Protein AF-A0A924KYT2-F1 (afdb_monomer_lite)

pLDDT: mean 77.29, std 8.59, range [48.72, 90.25]

Foldseek 3Di:
DDDPLDDLLVVLVVVVVVQVVVVVVDPPPDDDDDPDDCNVVVVVQVVVLVVVLVVVLVVLLVVLCVPPVDVVLSVVLNVVLVVLLVVLVVVCVVVSNDPGPVSSVVSVVVNVVSSVVSVVVVVVVVVVVVVVVVVVVVVD

Structure (mmCIF, N/CA/C/O backbone):
data_AF-A0A924KYT2-F1
#
_entry.id   AF-A0A924KYT2-F1
#
loop_
_atom_site.group_PDB
_atom_site.id
_atom_site.type_symbol
_atom_site.label_atom_id
_atom_site.label_alt_id
_atom_site.label_comp_id
_atom_site.label_asym_id
_atom_site.label_entity_id
_atom_site.label_seq_id
_atom_site.pdbx_PDB_ins_code
_atom_site.Cartn_x
_atom_site.Cartn_y
_atom_site.Cartn_z
_atom_site.occupancy
_atom_site.B_iso_or_equiv
_atom_site.auth_seq_id
_atom_site.auth_comp_id
_atom_site.auth_asym_id
_atom_site.auth_atom_id
_atom_site.pdbx_PDB_model_num
ATOM 1 N N . VAL A 1 1 ? -19.408 -9.614 23.541 1.00 53.53 1 VAL A N 1
ATOM 2 C CA . VAL A 1 1 ? -18.338 -10.466 22.969 1.00 53.53 1 VAL A CA 1
ATOM 3 C C . VAL A 1 1 ? -18.422 -10.328 21.464 1.00 53.53 1 VAL A C 1
ATOM 5 O O . VAL A 1 1 ? -19.519 -10.435 20.937 1.00 53.53 1 VAL A O 1
ATOM 8 N N . MET A 1 2 ? -17.316 -9.983 20.812 1.00 62.50 2 MET A N 1
ATOM 9 C CA . MET A 1 2 ? -17.259 -9.796 19.362 1.00 62.50 2 MET A CA 1
ATOM 10 C C . MET A 1 2 ? -17.188 -11.154 18.658 1.00 62.50 2 MET A C 1
ATOM 12 O O . MET A 1 2 ? -16.482 -12.044 19.137 1.00 62.50 2 MET A O 1
ATOM 16 N N . ARG A 1 3 ? -17.913 -11.320 17.550 1.00 73.25 3 ARG A N 1
ATOM 17 C CA . ARG A 1 3 ? -17.919 -12.567 16.781 1.00 73.25 3 ARG A CA 1
ATOM 18 C C . ARG A 1 3 ? -16.745 -12.582 15.794 1.00 73.25 3 ARG A C 1
ATOM 20 O O . ARG A 1 3 ? -16.342 -11.536 15.287 1.00 73.25 3 ARG A O 1
ATOM 27 N N . TYR A 1 4 ? -16.173 -13.762 15.541 1.00 56.94 4 TYR A N 1
ATOM 28 C CA . TYR A 1 4 ? -15.110 -13.911 14.541 1.00 56.94 4 TYR A CA 1
ATOM 29 C C . TYR A 1 4 ? -15.598 -13.384 13.181 1.00 56.94 4 TYR A C 1
ATOM 31 O O . TYR A 1 4 ? -16.723 -13.683 12.781 1.00 56.94 4 TYR A O 1
ATOM 39 N N . ASN A 1 5 ? -14.739 -12.625 12.491 1.00 62.59 5 ASN A N 1
ATOM 40 C CA . ASN A 1 5 ? -14.982 -11.993 11.185 1.00 62.59 5 ASN A CA 1
ATOM 41 C C . ASN A 1 5 ? -15.858 -10.720 11.161 1.00 62.59 5 ASN A C 1
ATOM 43 O O . ASN A 1 5 ? -16.190 -10.234 10.083 1.00 62.59 5 ASN A O 1
ATOM 47 N N . GLU A 1 6 ? -16.224 -10.145 12.312 1.00 67.94 6 GLU A N 1
ATOM 48 C CA . GLU A 1 6 ? -16.858 -8.816 12.351 1.00 67.94 6 GLU A CA 1
ATOM 49 C C . GLU A 1 6 ? -15.825 -7.675 12.364 1.00 67.94 6 GLU A C 1
ATOM 51 O O . GLU A 1 6 ? -14.664 -7.858 12.724 1.00 67.94 6 GLU A O 1
ATOM 56 N N . ASN A 1 7 ? -16.245 -6.462 11.991 1.00 68.44 7 ASN A N 1
ATOM 57 C CA . ASN A 1 7 ? -15.398 -5.272 12.081 1.00 68.44 7 ASN A CA 1
ATOM 58 C C . ASN A 1 7 ? -15.373 -4.754 13.531 1.00 68.44 7 ASN A C 1
ATOM 60 O O . ASN A 1 7 ? -16.399 -4.328 14.067 1.00 68.44 7 ASN A O 1
ATOM 64 N N . ALA A 1 8 ? -14.192 -4.783 14.153 1.00 69.81 8 ALA A N 1
ATOM 65 C CA . ALA A 1 8 ? -14.012 -4.452 15.568 1.00 69.81 8 ALA A CA 1
ATOM 66 C C . ALA A 1 8 ? -14.423 -3.020 15.896 1.00 69.81 8 ALA A C 1
ATOM 68 O O . ALA A 1 8 ? -15.051 -2.791 16.926 1.00 69.81 8 ALA A O 1
ATOM 69 N N . ASP A 1 9 ? -14.130 -2.081 15.002 1.00 70.25 9 ASP A N 1
ATOM 70 C CA . ASP A 1 9 ? -14.429 -0.670 15.202 1.00 70.25 9 ASP A CA 1
ATOM 71 C C . ASP A 1 9 ? -15.945 -0.418 15.208 1.00 70.25 9 ASP A C 1
ATOM 73 O O . ASP A 1 9 ? -16.486 0.183 16.139 1.00 70.25 9 ASP A O 1
ATOM 77 N N . LYS A 1 10 ? -16.673 -1.016 14.252 1.00 75.12 10 LYS A N 1
ATOM 78 C CA . LYS A 1 10 ? -18.146 -0.955 14.218 1.00 75.12 10 LYS A CA 1
ATOM 79 C C . LYS A 1 10 ? -18.791 -1.564 15.463 1.00 75.12 10 LYS A C 1
ATOM 81 O O . LYS A 1 10 ? -19.742 -0.993 15.998 1.00 75.12 10 LYS A O 1
ATOM 86 N N . VAL A 1 11 ? -18.295 -2.713 15.925 1.00 77.69 11 VAL A N 1
ATOM 87 C CA . VAL A 1 11 ? -18.840 -3.384 17.115 1.00 77.69 11 VAL A CA 1
ATOM 88 C C . VAL A 1 11 ? -18.578 -2.552 18.372 1.00 77.69 11 VAL A C 1
ATOM 90 O O . VAL A 1 11 ? -19.486 -2.377 19.184 1.00 77.69 11 VAL A O 1
ATOM 93 N N . ILE A 1 12 ? -17.376 -1.987 18.528 1.00 76.06 12 ILE A N 1
ATOM 94 C CA . ILE A 1 12 ? -17.034 -1.134 19.677 1.00 76.06 12 ILE A CA 1
ATOM 95 C C . ILE A 1 12 ? -17.870 0.152 19.673 1.00 76.06 12 ILE A C 1
ATOM 97 O O . ILE A 1 12 ? -18.379 0.543 20.727 1.00 76.06 12 ILE A O 1
ATOM 101 N N . ALA A 1 13 ? -18.078 0.773 18.508 1.00 79.25 13 ALA A N 1
ATOM 102 C CA . ALA A 1 13 ? -18.946 1.941 18.372 1.00 79.25 13 ALA A CA 1
ATOM 103 C C . ALA A 1 13 ? -20.389 1.627 18.803 1.00 79.25 13 ALA A C 1
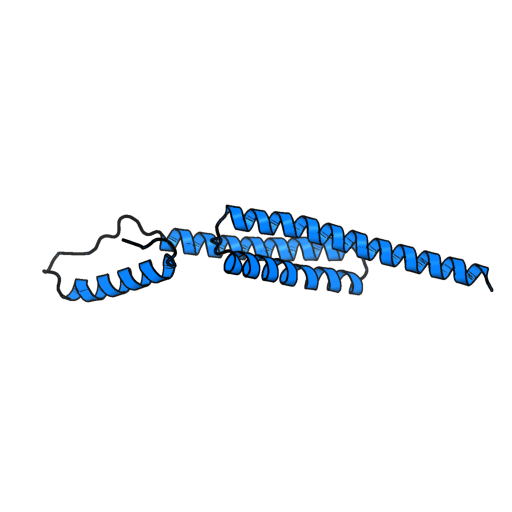ATOM 105 O O . ALA A 1 13 ? -20.952 2.337 19.637 1.00 79.25 13 ALA A O 1
ATOM 106 N N . ALA A 1 14 ? -20.957 0.517 18.320 1.00 80.62 14 ALA A N 1
ATOM 107 C CA . ALA A 1 14 ? -22.305 0.085 18.689 1.00 80.62 14 ALA A CA 1
ATOM 108 C C . ALA A 1 14 ? -22.437 -0.220 20.194 1.00 80.62 14 ALA A C 1
ATOM 110 O O . ALA A 1 14 ? -23.437 0.144 20.820 1.00 80.62 14 ALA A O 1
ATOM 111 N N . VAL A 1 15 ? -21.417 -0.845 20.793 1.00 81.38 15 VAL A N 1
ATOM 112 C CA . VAL A 1 15 ? -21.373 -1.111 22.239 1.00 81.38 15 VAL A CA 1
ATOM 113 C C . VAL A 1 15 ? -21.307 0.194 23.031 1.00 81.38 15 VAL A C 1
ATOM 115 O O . VAL A 1 15 ? -22.080 0.346 23.974 1.00 81.38 15 VAL A O 1
ATOM 118 N N . LYS A 1 16 ? -20.467 1.162 22.635 1.00 80.12 16 LYS A N 1
ATOM 119 C CA . LYS A 1 16 ? -20.407 2.485 23.283 1.00 80.12 16 LYS A CA 1
ATOM 120 C C . LYS A 1 16 ? -21.758 3.196 23.240 1.00 80.12 16 LYS A C 1
ATOM 122 O O . LYS A 1 16 ? -22.218 3.654 24.282 1.00 80.12 16 LYS A O 1
ATOM 127 N N . THR A 1 17 ? -22.428 3.220 22.086 1.00 82.62 17 THR A N 1
ATOM 128 C CA . THR A 1 17 ? -23.765 3.823 21.952 1.00 82.62 17 THR A CA 1
ATOM 129 C C . THR A 1 17 ? -24.784 3.153 22.875 1.00 82.62 17 THR A C 1
ATOM 131 O O . THR A 1 17 ? -25.525 3.839 23.581 1.00 82.62 17 THR A O 1
ATOM 134 N N . LYS A 1 18 ? -24.791 1.814 22.941 1.00 81.19 18 LYS A N 1
ATOM 135 C CA . LYS A 1 18 ? -25.679 1.088 23.859 1.00 81.19 18 LYS A CA 1
ATOM 136 C C . LYS A 1 18 ? -25.334 1.295 25.327 1.00 81.19 18 LYS A C 1
ATOM 138 O O . LYS A 1 18 ? -26.250 1.382 26.139 1.00 81.19 18 LYS A O 1
ATOM 143 N N . MET A 1 19 ? -24.060 1.439 25.678 1.00 78.69 19 MET A N 1
ATOM 144 C CA . MET A 1 19 ? -23.664 1.786 27.043 1.00 78.69 19 MET A CA 1
ATOM 145 C C . MET A 1 19 ? -24.228 3.149 27.452 1.00 78.69 19 MET A C 1
ATOM 147 O O . MET A 1 19 ? -24.749 3.261 28.556 1.00 78.69 19 MET A O 1
ATOM 151 N N . THR A 1 20 ? -24.216 4.150 26.566 1.00 79.94 20 THR A N 1
ATOM 152 C CA . THR A 1 20 ? -24.793 5.477 26.851 1.00 79.94 20 THR A CA 1
ATOM 153 C C . THR A 1 20 ? -26.314 5.432 27.023 1.00 79.94 20 THR A C 1
ATOM 155 O O . THR A 1 20 ? -26.862 6.133 27.871 1.00 79.94 20 THR A O 1
ATOM 158 N N . GLU A 1 21 ? -27.015 4.600 26.246 1.00 80.44 21 GLU A N 1
ATOM 159 C CA . GLU A 1 21 ? -28.460 4.393 26.415 1.00 80.44 21 GLU A CA 1
ATOM 160 C C . GLU A 1 21 ? -28.791 3.701 27.742 1.00 80.44 21 GLU A C 1
ATOM 162 O O . GLU A 1 21 ? -29.671 4.160 28.469 1.00 80.44 21 GLU A O 1
ATOM 167 N N . VAL A 1 22 ? -28.065 2.634 28.084 1.00 79.12 22 VAL A N 1
ATOM 168 C CA . VAL A 1 22 ? -28.279 1.865 29.322 1.00 79.12 22 VAL A CA 1
ATOM 169 C C . VAL A 1 22 ? -27.882 2.671 30.559 1.00 79.12 22 VAL A C 1
ATOM 171 O O . VAL A 1 22 ? -28.495 2.521 31.613 1.00 79.12 22 VAL A O 1
ATOM 174 N N . GLN A 1 23 ? -26.919 3.586 30.431 1.00 75.44 23 GLN A N 1
ATOM 175 C CA . GLN A 1 23 ? -26.484 4.454 31.524 1.00 75.44 23 GLN A CA 1
ATOM 176 C C . GLN A 1 23 ? -27.603 5.361 32.057 1.00 75.44 23 GLN A C 1
ATOM 178 O O . GLN A 1 23 ? -27.573 5.730 33.225 1.00 75.44 23 GLN A O 1
ATOM 183 N N . LYS A 1 24 ? -28.628 5.660 31.247 1.00 77.62 24 LYS A N 1
ATOM 184 C CA . LYS A 1 24 ? -29.814 6.423 31.678 1.00 77.62 24 LYS A CA 1
ATOM 185 C C . LYS A 1 24 ? -30.732 5.644 32.624 1.00 77.62 24 LYS A C 1
ATOM 187 O O . LYS A 1 24 ? -31.529 6.258 33.322 1.00 77.62 24 LYS A O 1
ATOM 192 N N . GLY A 1 25 ? -30.650 4.314 32.618 1.00 77.44 25 GLY A N 1
ATOM 193 C CA . GLY A 1 25 ? -31.422 3.434 33.499 1.00 77.44 25 GLY A CA 1
ATOM 194 C C . GLY A 1 25 ? -30.652 2.978 34.739 1.00 77.44 25 GLY A C 1
ATOM 195 O O . GLY A 1 25 ? -31.164 2.153 35.492 1.00 77.44 25 GLY A O 1
ATOM 196 N N . LEU A 1 26 ? -29.418 3.455 34.933 1.00 76.38 26 LEU A N 1
ATOM 197 C CA . LEU A 1 26 ? -28.594 3.059 36.070 1.00 76.38 26 LEU A CA 1
ATOM 198 C C . LEU A 1 26 ? -28.953 3.859 37.336 1.00 76.38 26 LEU A C 1
ATOM 200 O O . LEU A 1 26 ? -29.261 5.047 37.235 1.00 76.38 26 LEU A O 1
ATOM 204 N N . PRO A 1 27 ? -28.884 3.232 38.528 1.00 76.94 27 PRO A N 1
ATOM 205 C CA . PRO A 1 27 ? -29.066 3.921 39.803 1.00 76.94 27 PRO A CA 1
ATOM 206 C C . PRO A 1 27 ? -28.048 5.051 39.990 1.00 76.94 27 PRO A C 1
ATOM 208 O O . PRO A 1 27 ? -26.912 4.958 39.510 1.00 76.94 27 PRO A O 1
ATOM 211 N N . GLU A 1 28 ? -28.429 6.093 40.733 1.00 69.81 28 GLU A N 1
ATOM 212 C CA . GLU A 1 28 ? -27.531 7.204 41.055 1.00 69.81 28 GLU A CA 1
ATOM 213 C C . GLU A 1 28 ? -26.220 6.694 41.681 1.00 69.81 28 GLU A C 1
ATOM 215 O O . GLU A 1 28 ? -26.219 5.899 42.620 1.00 69.81 28 GLU A O 1
ATOM 220 N N . GLY A 1 29 ? -25.087 7.132 41.123 1.00 72.94 29 GLY A N 1
ATOM 221 C CA . GLY A 1 29 ? -23.744 6.743 41.566 1.00 72.94 29 GLY A CA 1
ATOM 222 C C . GLY A 1 29 ? -23.089 5.601 40.778 1.00 72.94 29 GLY A C 1
ATOM 223 O O . GLY A 1 29 ? -21.884 5.390 40.927 1.00 72.94 29 GLY A O 1
ATOM 224 N N . VAL A 1 30 ? -23.812 4.901 39.895 1.00 71.31 30 VAL A N 1
ATOM 225 C CA . VAL A 1 30 ? -23.227 3.840 39.055 1.00 71.31 30 VAL A CA 1
ATOM 226 C C . VAL A 1 30 ? -22.786 4.405 37.705 1.00 71.31 30 VAL A C 1
ATOM 228 O O . VAL A 1 30 ? -23.582 4.938 36.936 1.00 71.31 30 VAL A O 1
ATOM 231 N N . THR A 1 31 ? -21.497 4.266 37.387 1.00 71.94 31 THR A N 1
ATOM 232 C CA . THR A 1 31 ? -20.916 4.720 36.116 1.00 71.94 31 THR A CA 1
ATOM 233 C C . THR A 1 31 ? -20.161 3.593 35.425 1.00 71.94 31 THR A C 1
ATOM 235 O O . THR A 1 31 ? -19.550 2.738 36.066 1.00 71.94 31 THR A O 1
ATOM 238 N N . PHE A 1 32 ? -20.197 3.586 34.093 1.00 66.62 32 PHE A N 1
ATOM 239 C CA . PHE A 1 32 ? -19.380 2.672 33.309 1.00 66.62 32 PHE A CA 1
ATOM 240 C C . PHE A 1 32 ? -17.935 3.171 33.270 1.00 66.62 32 PHE A C 1
ATOM 242 O O . PHE A 1 32 ? -17.665 4.268 32.784 1.00 66.62 32 PHE A O 1
ATOM 249 N N . LYS A 1 33 ? -17.000 2.345 33.746 1.00 69.44 33 LYS A N 1
ATOM 250 C CA . LYS A 1 33 ? -15.561 2.598 33.644 1.00 69.44 33 LYS A CA 1
ATOM 251 C C . LYS A 1 33 ? -14.955 1.592 32.667 1.00 69.44 33 LYS A C 1
ATOM 253 O O . LYS A 1 33 ? -14.848 0.408 32.973 1.00 69.44 33 LYS A O 1
ATOM 258 N N . THR A 1 34 ? -14.607 2.043 31.468 1.00 68.19 34 THR A N 1
ATOM 259 C CA . THR A 1 34 ? -14.021 1.195 30.422 1.00 68.19 34 THR A CA 1
ATOM 260 C C . THR A 1 34 ? -12.558 0.902 30.759 1.00 68.19 34 THR A C 1
ATOM 262 O O . THR A 1 34 ? -11.727 1.803 30.727 1.00 68.19 34 THR A O 1
ATOM 265 N N . SER A 1 35 ? -12.230 -0.347 31.107 1.00 68.50 35 SER A N 1
ATOM 266 C CA . SER A 1 35 ? -10.852 -0.741 31.458 1.00 68.50 35 SER A CA 1
ATOM 267 C C . SER A 1 35 ? -9.973 -1.081 30.252 1.00 68.50 35 SER A C 1
ATOM 269 O O . SER A 1 35 ? -8.756 -0.986 30.348 1.00 68.50 35 SER A O 1
ATOM 271 N N . TYR A 1 36 ? -10.567 -1.498 29.130 1.00 56.50 36 TYR A N 1
ATOM 272 C CA . TYR A 1 36 ? -9.833 -1.886 27.926 1.00 56.50 36 TYR A CA 1
ATOM 273 C C . TYR A 1 36 ? -10.640 -1.522 26.682 1.00 56.50 36 TYR A C 1
ATOM 275 O O . TYR A 1 36 ? -11.700 -2.096 26.430 1.00 56.50 36 TYR A O 1
ATOM 283 N N . ASP A 1 37 ? -10.138 -0.555 25.920 1.00 68.25 37 ASP A N 1
ATOM 284 C CA . ASP A 1 37 ? -10.730 -0.100 24.669 1.00 68.25 37 ASP A CA 1
ATOM 285 C C . ASP A 1 37 ? -9.728 -0.323 23.534 1.00 68.25 37 ASP A C 1
ATOM 287 O O . ASP A 1 37 ? -8.617 0.199 23.563 1.00 68.25 37 ASP A O 1
ATOM 291 N N . ARG A 1 38 ? -10.106 -1.143 22.550 1.00 62.06 38 ARG A N 1
ATOM 292 C CA . ARG A 1 38 ? -9.261 -1.421 21.380 1.00 62.06 38 ARG A CA 1
ATOM 293 C C . ARG A 1 38 ? -9.467 -0.408 20.256 1.00 62.06 38 ARG A C 1
ATOM 295 O O . ARG A 1 38 ? -8.663 -0.408 19.328 1.00 62.06 38 ARG A O 1
ATOM 302 N N . SER A 1 39 ? -10.500 0.443 20.308 1.00 68.50 39 SER A N 1
ATOM 303 C CA . SER A 1 39 ? -10.755 1.403 19.225 1.00 68.50 39 SER A CA 1
ATOM 304 C C . SER A 1 39 ? -9.652 2.452 19.127 1.00 68.50 39 SER A C 1
ATOM 306 O O . SER A 1 39 ? -9.321 2.880 18.030 1.00 68.50 39 SER A O 1
ATOM 308 N N . THR A 1 40 ? -9.050 2.839 20.255 1.00 70.31 40 THR A N 1
ATOM 309 C CA . THR A 1 40 ? -7.916 3.779 20.289 1.00 70.31 40 THR A CA 1
ATOM 310 C C . THR A 1 40 ? -6.699 3.214 19.567 1.00 70.31 40 THR A C 1
ATOM 312 O O . THR A 1 40 ? -6.185 3.861 18.666 1.00 70.31 40 THR A O 1
ATOM 315 N N . LEU A 1 41 ? -6.317 1.971 19.863 1.00 66.94 41 LEU A N 1
ATOM 316 C CA . LEU A 1 41 ? -5.226 1.274 19.170 1.00 66.94 41 LEU A CA 1
ATOM 317 C C . LEU A 1 41 ? -5.479 1.126 17.662 1.00 66.94 41 LEU A C 1
ATOM 319 O O . LEU A 1 41 ? -4.559 1.292 16.869 1.00 66.94 41 LEU A O 1
ATOM 323 N N . ILE A 1 42 ? -6.717 0.828 17.252 1.00 68.25 42 ILE A N 1
ATOM 324 C CA . ILE A 1 42 ? -7.078 0.725 15.827 1.00 68.25 42 ILE A CA 1
ATOM 325 C C . ILE A 1 42 ? -6.987 2.098 15.147 1.00 68.25 42 ILE A C 1
ATOM 327 O O . ILE A 1 42 ? -6.413 2.207 14.065 1.00 68.25 42 ILE A O 1
ATOM 331 N N . ALA A 1 43 ? -7.519 3.147 15.779 1.00 71.06 43 ALA A N 1
ATOM 332 C CA . ALA A 1 43 ? -7.479 4.505 15.245 1.00 71.06 43 ALA A CA 1
ATOM 333 C C . ALA A 1 43 ? -6.040 5.032 15.128 1.00 71.06 43 ALA A C 1
ATOM 335 O O . ALA A 1 43 ? -5.681 5.601 14.098 1.00 71.06 43 ALA A O 1
ATOM 336 N N . GLU A 1 44 ? -5.206 4.793 16.141 1.00 73.25 44 GLU A N 1
ATOM 337 C CA . GLU A 1 44 ? -3.782 5.136 16.127 1.00 73.25 44 GLU A CA 1
ATOM 338 C C . GLU A 1 44 ? -3.021 4.351 15.055 1.00 73.25 44 GLU A C 1
ATOM 340 O O . GLU A 1 44 ? -2.236 4.942 14.316 1.00 73.25 44 GLU A O 1
ATOM 345 N N . ALA A 1 45 ? -3.300 3.052 14.896 1.00 63.62 45 ALA A N 1
ATOM 346 C CA . ALA A 1 45 ? -2.698 2.245 13.839 1.00 63.62 45 ALA A CA 1
ATOM 347 C C . ALA A 1 45 ? -3.063 2.783 12.447 1.00 63.62 45 ALA A C 1
ATOM 349 O O . ALA A 1 45 ? -2.172 2.976 11.626 1.00 63.62 45 ALA A O 1
ATOM 350 N N . ILE A 1 46 ? -4.339 3.096 12.187 1.00 71.81 46 ILE A N 1
ATOM 351 C CA . ILE A 1 46 ? -4.786 3.680 10.908 1.00 71.81 46 ILE A CA 1
ATOM 352 C C . ILE A 1 46 ? -4.148 5.055 10.674 1.00 71.81 46 ILE A C 1
ATOM 354 O O . ILE A 1 46 ? -3.715 5.354 9.558 1.00 71.81 46 ILE A O 1
ATOM 358 N N . ALA A 1 47 ? -4.076 5.899 11.705 1.00 75.06 47 ALA A N 1
ATOM 359 C CA . ALA A 1 47 ? -3.452 7.214 11.601 1.00 75.06 47 ALA A CA 1
ATOM 360 C C . ALA A 1 47 ? -1.952 7.102 11.291 1.00 75.06 47 ALA A C 1
ATOM 362 O O . ALA A 1 47 ? -1.461 7.801 10.405 1.00 75.06 47 ALA A O 1
ATOM 363 N N . SER A 1 48 ? -1.252 6.182 11.958 1.00 72.06 48 SER A N 1
ATOM 364 C CA . SER A 1 48 ? 0.162 5.896 11.715 1.00 72.06 48 SER A CA 1
ATOM 365 C C . SER A 1 48 ? 0.387 5.353 10.306 1.00 72.06 48 SER A C 1
ATOM 367 O O . SER A 1 48 ? 1.222 5.894 9.592 1.00 72.06 48 SER A O 1
ATOM 369 N N . VAL A 1 49 ? -0.411 4.374 9.866 1.00 69.00 49 VAL A N 1
ATOM 370 C CA . VAL A 1 49 ? -0.389 3.833 8.496 1.00 69.00 49 VAL A CA 1
ATOM 371 C C . VAL A 1 49 ? -0.505 4.951 7.464 1.00 69.00 49 VAL A C 1
ATOM 373 O O . VAL A 1 49 ? 0.276 5.025 6.517 1.00 69.00 49 VAL A O 1
ATOM 376 N N . LYS A 1 50 ? -1.501 5.823 7.643 1.00 74.75 50 LYS A N 1
ATOM 377 C CA . LYS A 1 50 ? -1.768 6.921 6.717 1.00 74.75 50 LYS A CA 1
ATOM 378 C C . LYS A 1 50 ? -0.617 7.925 6.700 1.00 74.75 50 LYS A C 1
ATOM 380 O O . LYS A 1 50 ? -0.263 8.400 5.626 1.00 74.75 50 LYS A O 1
ATOM 385 N N . GLY A 1 51 ? -0.047 8.234 7.865 1.00 78.75 51 GLY A N 1
ATOM 386 C CA . GLY A 1 51 ? 1.128 9.095 7.989 1.00 78.75 51 GLY A CA 1
ATOM 387 C C . GLY A 1 51 ? 2.329 8.522 7.242 1.00 78.75 51 GLY A C 1
ATOM 388 O O . GLY A 1 51 ? 2.852 9.179 6.346 1.00 78.75 51 GLY A O 1
ATOM 389 N N . THR A 1 52 ? 2.685 7.268 7.525 1.00 77.19 52 THR A N 1
ATOM 390 C CA . THR A 1 52 ? 3.819 6.581 6.893 1.00 77.19 52 THR A CA 1
ATOM 391 C C . THR A 1 52 ? 3.653 6.470 5.379 1.00 77.19 52 THR A C 1
ATOM 393 O O . THR A 1 52 ? 4.586 6.778 4.651 1.00 77.19 52 THR A O 1
ATOM 396 N N . LEU A 1 53 ? 2.460 6.137 4.874 1.00 74.19 53 LEU A N 1
ATOM 397 C CA . LEU A 1 53 ? 2.200 6.094 3.427 1.00 74.19 53 LEU A CA 1
ATOM 398 C C . LEU A 1 53 ? 2.400 7.453 2.742 1.00 74.19 53 LEU A C 1
ATOM 400 O O . LEU A 1 53 ? 2.868 7.512 1.606 1.00 74.19 53 LEU A O 1
ATOM 404 N N . ILE A 1 54 ? 2.022 8.548 3.408 1.00 81.75 54 ILE A N 1
ATOM 405 C CA . ILE A 1 54 ? 2.224 9.902 2.879 1.00 81.75 54 ILE A CA 1
ATOM 406 C C . ILE A 1 54 ? 3.712 10.262 2.901 1.00 81.75 54 ILE A C 1
ATOM 408 O O . ILE A 1 54 ? 4.221 10.765 1.899 1.00 81.75 54 ILE A O 1
ATOM 412 N N . GLU A 1 55 ? 4.407 9.988 4.006 1.00 81.38 55 GLU A N 1
ATOM 413 C CA . GLU A 1 55 ? 5.853 10.208 4.123 1.00 81.38 55 GLU A CA 1
ATOM 414 C C . GLU A 1 55 ? 6.627 9.419 3.059 1.00 81.38 55 GLU A C 1
ATOM 416 O O . GLU A 1 55 ? 7.468 9.995 2.365 1.00 81.38 55 GLU A O 1
ATOM 421 N N . GLU A 1 56 ? 6.289 8.144 2.854 1.00 78.06 56 GLU A N 1
ATOM 422 C CA . GLU A 1 56 ? 6.889 7.295 1.822 1.00 78.06 56 GLU A CA 1
ATOM 423 C C . GLU A 1 56 ? 6.594 7.814 0.413 1.00 78.06 56 GLU A C 1
ATOM 425 O O . GLU A 1 56 ? 7.519 7.953 -0.387 1.00 78.06 56 GLU A O 1
ATOM 430 N N . MET A 1 57 ? 5.343 8.172 0.097 1.00 77.31 57 MET A N 1
ATOM 431 C CA . MET A 1 57 ? 5.013 8.749 -1.212 1.00 77.31 57 MET A CA 1
ATOM 432 C C . MET A 1 57 ? 5.819 10.017 -1.496 1.00 77.31 57 MET A C 1
ATOM 434 O O . MET A 1 57 ? 6.315 10.183 -2.611 1.00 77.31 57 MET A O 1
ATOM 438 N N . ILE A 1 58 ? 5.976 10.905 -0.511 1.00 85.56 58 ILE A N 1
ATOM 439 C CA . ILE A 1 58 ? 6.766 12.134 -0.663 1.00 85.56 58 ILE A CA 1
ATOM 440 C C . ILE A 1 58 ? 8.246 11.796 -0.867 1.00 85.56 58 ILE A C 1
ATOM 442 O O . ILE A 1 58 ? 8.861 12.311 -1.803 1.00 85.56 58 ILE A O 1
ATOM 446 N N . ALA A 1 59 ? 8.810 10.916 -0.038 1.00 82.94 59 ALA A N 1
ATOM 447 C CA . ALA A 1 59 ? 10.212 10.519 -0.127 1.00 82.94 59 ALA A CA 1
ATOM 448 C C . ALA A 1 59 ? 10.537 9.892 -1.492 1.00 82.94 59 ALA A C 1
ATOM 450 O O . ALA A 1 59 ? 11.484 10.315 -2.161 1.00 82.94 59 ALA A O 1
ATOM 451 N N . VAL A 1 60 ? 9.705 8.952 -1.951 1.00 76.38 60 VAL A N 1
ATOM 452 C CA . VAL A 1 60 ? 9.858 8.318 -3.265 1.00 76.38 60 VAL A CA 1
ATOM 453 C C . VAL A 1 60 ? 9.711 9.346 -4.385 1.00 76.38 60 VAL A C 1
ATOM 455 O O . VAL A 1 60 ? 10.535 9.372 -5.296 1.00 76.38 60 VAL A O 1
ATOM 458 N N . SER A 1 61 ? 8.726 10.243 -4.306 1.00 76.50 61 SER A N 1
ATOM 459 C CA . SER A 1 61 ? 8.536 11.306 -5.304 1.00 76.50 61 SER A CA 1
ATOM 460 C C . SER A 1 61 ? 9.781 12.184 -5.457 1.00 76.50 61 SER A C 1
ATOM 462 O O . SER A 1 61 ? 10.181 12.498 -6.577 1.00 76.50 61 SER A O 1
ATOM 464 N N . ILE A 1 62 ? 10.420 12.558 -4.343 1.00 83.25 62 ILE A N 1
ATOM 465 C CA . ILE A 1 62 ? 11.651 13.359 -4.343 1.00 83.25 62 ILE A CA 1
ATOM 466 C C . ILE A 1 62 ? 12.804 12.584 -4.988 1.00 83.25 62 ILE A C 1
ATOM 468 O O . ILE A 1 62 ? 13.489 13.128 -5.854 1.00 83.25 62 ILE A O 1
ATOM 472 N N . ILE A 1 63 ? 13.003 11.319 -4.607 1.00 80.12 63 ILE A N 1
ATOM 473 C CA . ILE A 1 63 ? 14.069 10.473 -5.167 1.00 80.12 63 ILE A CA 1
ATOM 474 C C . ILE A 1 63 ? 13.883 10.313 -6.679 1.00 80.12 63 ILE A C 1
ATOM 476 O O . ILE A 1 63 ? 14.825 10.530 -7.438 1.00 80.12 63 ILE A O 1
ATOM 480 N N . VAL A 1 64 ? 12.660 10.017 -7.126 1.00 75.25 64 VAL A N 1
ATOM 481 C CA . VAL A 1 64 ? 12.317 9.865 -8.547 1.00 75.25 64 VAL A CA 1
ATOM 482 C C . VAL A 1 64 ? 12.563 11.167 -9.320 1.00 75.25 64 VAL A C 1
ATOM 484 O O . VAL A 1 64 ? 13.114 11.128 -10.421 1.00 75.25 64 VAL A O 1
ATOM 487 N N . LEU A 1 65 ? 12.213 12.328 -8.751 1.00 74.44 65 LEU A N 1
ATOM 488 C CA . LEU A 1 65 ? 12.476 13.635 -9.367 1.00 74.44 65 LEU A CA 1
ATOM 489 C C . LEU A 1 65 ? 13.975 13.931 -9.507 1.00 74.44 65 LEU A C 1
ATOM 491 O O . LEU A 1 65 ? 14.392 14.450 -10.543 1.00 74.44 65 LEU A O 1
ATOM 495 N N . ILE A 1 66 ? 14.777 13.594 -8.492 1.00 75.81 66 ILE A N 1
ATOM 496 C CA . ILE A 1 66 ? 16.233 13.792 -8.512 1.00 75.81 66 ILE A CA 1
ATOM 497 C C . ILE A 1 66 ? 16.896 12.855 -9.530 1.00 75.81 66 ILE A C 1
ATOM 499 O O . ILE A 1 66 ? 17.759 13.297 -10.286 1.00 75.81 66 ILE A O 1
ATOM 503 N N . PHE A 1 67 ? 16.487 11.585 -9.575 1.00 67.75 67 PHE A N 1
ATOM 504 C CA . PHE A 1 67 ? 17.126 10.574 -10.420 1.00 67.75 67 PHE A CA 1
ATOM 505 C C . PHE A 1 67 ? 16.761 10.681 -11.898 1.00 67.75 67 PHE A C 1
ATOM 507 O O . PHE A 1 67 ? 17.619 10.452 -12.747 1.00 67.75 67 PHE A O 1
ATOM 514 N N . LEU A 1 68 ? 15.512 11.013 -12.239 1.00 65.81 68 LEU A N 1
ATOM 515 C CA . LEU A 1 68 ? 15.093 10.936 -13.639 1.00 65.81 68 LEU A CA 1
ATOM 516 C C . LEU A 1 68 ? 15.468 12.152 -14.479 1.00 65.81 68 LEU A C 1
ATOM 518 O O . LEU A 1 68 ? 15.449 12.025 -15.700 1.00 65.81 68 LEU A O 1
ATOM 522 N N . PHE A 1 69 ? 15.762 13.316 -13.881 1.00 64.56 69 PHE A N 1
ATOM 523 C CA . PHE A 1 69 ? 16.079 14.594 -14.561 1.00 64.56 69 PHE A CA 1
ATOM 524 C C . PHE A 1 69 ? 15.107 15.001 -15.702 1.00 64.56 69 PHE A C 1
ATOM 526 O O . PHE A 1 69 ? 15.323 15.976 -16.421 1.00 64.56 69 PHE A O 1
ATOM 533 N N . HIS A 1 70 ? 14.010 14.257 -15.870 1.00 68.00 70 HIS A N 1
ATOM 534 C CA . HIS A 1 70 ? 13.106 14.280 -17.003 1.00 68.00 70 HIS A CA 1
ATOM 535 C C . HIS A 1 70 ? 11.686 14.018 -16.493 1.00 68.00 70 HIS A C 1
ATOM 537 O O . HIS A 1 70 ? 11.244 12.888 -16.274 1.00 68.00 70 HIS A O 1
ATOM 543 N N . TRP A 1 71 ? 10.954 15.111 -16.293 1.00 67.94 71 TRP A N 1
ATOM 544 C CA . TRP A 1 71 ? 9.668 15.143 -15.592 1.00 67.94 71 TRP A CA 1
ATOM 545 C C . TRP A 1 71 ? 8.597 14.201 -16.166 1.00 67.94 71 TRP A C 1
ATOM 547 O O . TRP A 1 71 ? 7.767 13.695 -15.421 1.00 67.94 71 TRP A O 1
ATOM 557 N N . ARG A 1 72 ? 8.615 13.922 -17.479 1.00 75.81 72 ARG A N 1
ATOM 558 C CA . ARG A 1 72 ? 7.614 13.054 -18.128 1.00 75.81 72 ARG A CA 1
ATOM 559 C C . ARG A 1 72 ? 7.678 11.608 -17.650 1.00 75.81 72 ARG A C 1
ATOM 561 O O . ARG A 1 72 ? 6.636 10.995 -17.452 1.00 75.81 72 ARG A O 1
ATOM 568 N N . SER A 1 73 ? 8.877 11.072 -17.454 1.00 74.50 73 SER A N 1
ATOM 569 C CA . SER A 1 73 ? 9.030 9.679 -17.033 1.00 74.50 73 SER A CA 1
ATOM 570 C C . SER A 1 73 ? 8.788 9.511 -15.535 1.00 74.50 73 SER A C 1
ATOM 572 O O . SER A 1 73 ? 8.246 8.495 -15.112 1.00 74.50 73 SER A O 1
ATOM 574 N N . ALA A 1 74 ? 9.079 10.550 -14.745 1.00 76.69 74 ALA A N 1
ATOM 575 C CA . ALA A 1 74 ? 8.735 10.592 -13.326 1.00 76.69 74 ALA A CA 1
ATOM 576 C C . ALA A 1 74 ? 7.216 10.504 -13.091 1.00 76.69 74 ALA A C 1
ATOM 578 O O . ALA A 1 74 ? 6.774 9.834 -12.162 1.00 76.69 74 ALA A O 1
ATOM 579 N N . VAL A 1 75 ? 6.405 11.119 -13.963 1.00 80.25 75 VAL A N 1
ATOM 580 C CA . VAL A 1 75 ? 4.933 11.074 -13.867 1.00 80.25 75 VAL A CA 1
ATOM 581 C C . VAL A 1 75 ? 4.387 9.646 -13.980 1.00 80.25 75 VAL A C 1
ATOM 583 O O . VAL A 1 75 ? 3.424 9.318 -13.291 1.00 80.25 75 VAL A O 1
ATOM 586 N N . VAL A 1 76 ? 5.005 8.782 -14.792 1.00 82.62 76 VAL A N 1
ATOM 587 C CA . VAL A 1 76 ? 4.570 7.380 -14.932 1.00 82.62 76 VAL A CA 1
ATOM 588 C C . VAL A 1 76 ? 4.707 6.641 -13.599 1.00 82.62 76 VAL A C 1
ATOM 590 O O . VAL A 1 76 ? 3.750 6.023 -13.138 1.00 82.62 76 VAL A O 1
ATOM 593 N N . ILE A 1 77 ? 5.858 6.783 -12.938 1.00 83.12 77 ILE A N 1
ATOM 594 C CA . ILE A 1 77 ? 6.141 6.138 -11.647 1.00 83.12 77 ILE A CA 1
ATOM 595 C C . ILE A 1 77 ? 5.250 6.721 -10.539 1.00 83.12 77 ILE A C 1
ATOM 597 O O . ILE A 1 77 ? 4.686 5.981 -9.732 1.00 83.12 77 ILE A O 1
ATOM 601 N N . LEU A 1 78 ? 5.049 8.043 -10.539 1.00 81.50 78 LEU A N 1
ATOM 602 C CA . LEU A 1 78 ? 4.175 8.730 -9.582 1.00 81.50 78 LEU A CA 1
ATOM 603 C C . LEU A 1 78 ? 2.721 8.255 -9.642 1.00 81.50 78 LEU A C 1
ATOM 605 O O . LEU A 1 78 ? 2.059 8.214 -8.611 1.00 81.50 78 LEU A O 1
ATOM 609 N N . ILE A 1 79 ? 2.218 7.904 -10.827 1.00 85.19 79 ILE A N 1
ATOM 610 C CA . ILE A 1 79 ? 0.865 7.355 -10.999 1.00 85.19 79 ILE A CA 1
ATOM 611 C C . ILE A 1 79 ? 0.833 5.859 -10.653 1.00 85.19 79 ILE A C 1
ATOM 613 O O . ILE A 1 79 ? -0.151 5.370 -10.098 1.00 85.19 79 ILE A O 1
ATOM 617 N N . GLN A 1 80 ? 1.910 5.127 -10.938 1.00 86.69 80 GLN A N 1
ATOM 618 C CA . GLN A 1 80 ? 2.018 3.693 -10.663 1.00 86.69 80 GLN A CA 1
ATOM 619 C C . GLN A 1 80 ? 1.969 3.371 -9.161 1.00 86.69 80 GLN A C 1
ATOM 621 O O . GLN A 1 80 ? 1.344 2.383 -8.767 1.00 86.69 80 GLN A O 1
ATOM 626 N N . LEU A 1 81 ? 2.571 4.215 -8.320 1.00 85.38 81 LEU A N 1
ATOM 627 C CA . LEU A 1 81 ? 2.572 4.075 -6.860 1.00 85.38 81 LEU A CA 1
ATOM 628 C C . LEU A 1 81 ? 1.167 3.987 -6.231 1.00 85.38 81 LEU A C 1
ATOM 630 O O . LEU A 1 81 ? 0.852 2.951 -5.639 1.00 85.38 81 LEU A O 1
ATOM 634 N N . PRO A 1 82 ? 0.289 5.004 -6.354 1.00 84.00 82 PRO A N 1
ATOM 635 C CA . PRO A 1 82 ? -1.035 4.972 -5.742 1.00 84.00 82 PRO A CA 1
ATOM 636 C C . PRO A 1 82 ? -1.907 3.851 -6.314 1.00 84.00 82 PRO A C 1
ATOM 638 O O . PRO A 1 82 ? -2.691 3.263 -5.572 1.00 84.00 82 PRO A O 1
ATOM 641 N N . ILE A 1 83 ? -1.744 3.507 -7.597 1.00 90.19 83 ILE A N 1
ATOM 642 C CA . ILE A 1 83 ? -2.449 2.373 -8.212 1.00 90.19 83 ILE A CA 1
ATOM 643 C C . ILE A 1 83 ? -2.027 1.056 -7.554 1.00 90.19 83 ILE A C 1
ATOM 645 O O . ILE A 1 83 ? -2.883 0.256 -7.182 1.00 90.19 83 ILE A O 1
ATOM 649 N N . SER A 1 84 ? -0.725 0.841 -7.361 1.00 88.50 84 SER A N 1
ATOM 650 C CA . SER A 1 84 ? -0.195 -0.391 -6.762 1.00 88.50 84 SER A C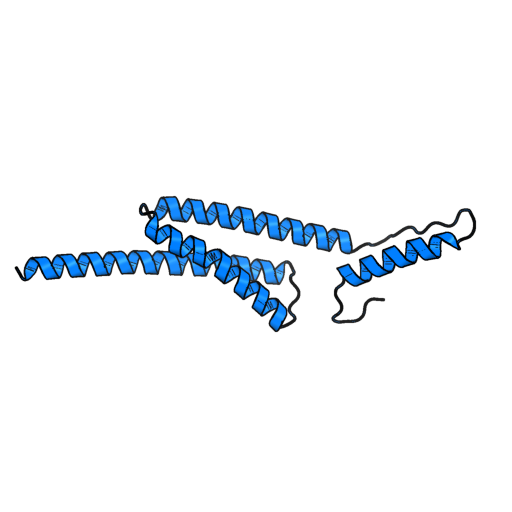A 1
ATOM 651 C C . SER A 1 84 ? -0.662 -0.560 -5.316 1.00 88.50 84 SER A C 1
ATOM 653 O O . SER A 1 84 ? -1.109 -1.639 -4.927 1.00 88.50 84 SER A O 1
ATOM 655 N N . VAL A 1 85 ? -0.648 0.526 -4.538 1.00 85.81 85 VAL A N 1
ATOM 656 C CA . VAL A 1 85 ? -1.163 0.536 -3.161 1.00 85.81 85 VAL A CA 1
ATOM 657 C C . VAL A 1 85 ? -2.669 0.266 -3.129 1.00 85.81 85 VAL A C 1
ATOM 659 O O . VAL A 1 85 ? -3.124 -0.560 -2.337 1.00 85.81 85 VAL A O 1
ATOM 662 N N . ALA A 1 86 ? -3.446 0.907 -4.007 1.00 84.69 86 ALA A N 1
ATOM 663 C CA . ALA A 1 86 ? -4.889 0.691 -4.091 1.00 84.69 86 ALA A CA 1
ATOM 664 C C . ALA A 1 86 ? -5.230 -0.771 -4.417 1.00 84.69 86 ALA A C 1
ATOM 666 O O . ALA A 1 86 ? -6.078 -1.362 -3.751 1.00 84.69 86 ALA A O 1
ATOM 667 N N . ILE A 1 87 ? -4.531 -1.377 -5.383 1.00 89.69 87 ILE A N 1
ATOM 668 C CA . ILE A 1 87 ? -4.689 -2.800 -5.716 1.00 89.69 87 ILE A CA 1
ATOM 669 C C . ILE A 1 87 ? -4.320 -3.680 -4.517 1.00 89.69 87 ILE A C 1
ATOM 671 O O . ILE A 1 87 ? -5.050 -4.621 -4.215 1.00 89.69 87 ILE A O 1
ATOM 675 N N . GLY A 1 88 ? -3.245 -3.356 -3.792 1.00 89.25 88 GLY A N 1
ATOM 676 C CA . GLY A 1 88 ? -2.858 -4.068 -2.572 1.00 89.25 88 GLY A CA 1
ATOM 677 C C . GLY A 1 88 ? -3.979 -4.103 -1.531 1.00 89.25 88 GLY A C 1
ATOM 678 O O . GLY A 1 88 ? -4.333 -5.175 -1.043 1.00 89.25 88 GLY A O 1
ATOM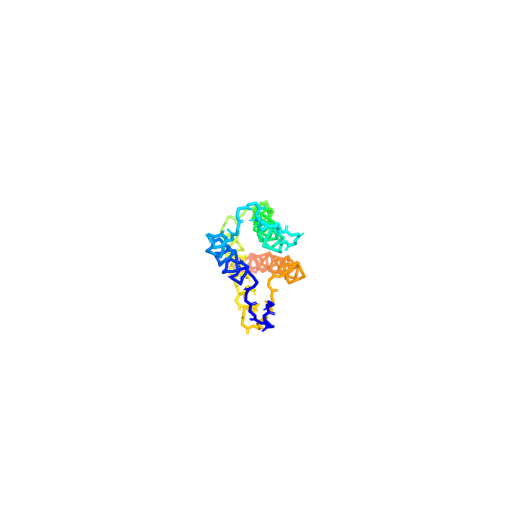 679 N N . PHE A 1 89 ? -4.603 -2.957 -1.243 1.00 83.81 89 PHE A N 1
ATOM 680 C CA . PHE A 1 89 ? -5.740 -2.895 -0.317 1.00 83.81 89 PHE A CA 1
ATOM 681 C C . PHE A 1 89 ? -6.991 -3.614 -0.840 1.00 83.81 89 PHE A C 1
ATOM 683 O O . PHE A 1 89 ? -7.667 -4.279 -0.057 1.00 83.81 89 PHE A O 1
ATOM 690 N N . ILE A 1 90 ? -7.281 -3.533 -2.143 1.00 85.69 90 ILE A N 1
ATOM 691 C CA . ILE A 1 90 ? -8.392 -4.276 -2.764 1.00 85.69 90 ILE A CA 1
ATOM 692 C C . ILE A 1 90 ? -8.182 -5.787 -2.605 1.00 85.69 90 ILE A C 1
ATOM 694 O O . ILE A 1 90 ? -9.124 -6.507 -2.284 1.00 85.69 90 ILE A O 1
ATOM 698 N N . LEU A 1 91 ? -6.956 -6.277 -2.798 1.00 88.44 91 LEU A N 1
ATOM 699 C CA . LEU A 1 91 ? -6.637 -7.693 -2.624 1.00 88.44 91 LEU A CA 1
ATOM 700 C C . LEU A 1 91 ? -6.706 -8.121 -1.157 1.00 88.44 91 LEU A C 1
ATOM 702 O O . LEU A 1 91 ? -7.221 -9.201 -0.876 1.00 88.44 91 LEU A O 1
ATOM 706 N N . LEU A 1 92 ? -6.247 -7.287 -0.218 1.00 86.75 92 LEU A N 1
ATOM 707 C CA . LEU A 1 92 ? -6.416 -7.566 1.212 1.00 86.75 92 LEU A CA 1
ATOM 708 C C . LEU A 1 92 ? -7.896 -7.751 1.573 1.00 86.75 92 LEU A C 1
ATOM 710 O O . LEU A 1 92 ? -8.231 -8.727 2.243 1.00 86.75 92 LEU A O 1
ATOM 714 N N . ASP A 1 93 ? -8.774 -6.876 1.075 1.00 80.81 93 ASP A N 1
ATOM 715 C CA . ASP A 1 93 ? -10.223 -6.984 1.283 1.00 80.81 93 ASP A CA 1
ATOM 716 C C . ASP A 1 93 ? -10.806 -8.236 0.603 1.00 80.81 93 ASP A C 1
ATOM 718 O O . ASP A 1 93 ? -11.535 -9.005 1.231 1.00 80.81 93 ASP A O 1
ATOM 722 N N . ALA A 1 94 ? -10.403 -8.520 -0.642 1.00 86.31 94 ALA A N 1
ATOM 723 C CA . ALA A 1 94 ? -10.862 -9.688 -1.397 1.00 86.31 94 ALA A CA 1
ATOM 724 C C . ALA A 1 94 ? -10.478 -11.028 -0.742 1.00 86.31 94 ALA A C 1
ATOM 726 O O . ALA A 1 94 ? -11.249 -11.987 -0.802 1.00 86.31 94 ALA A O 1
ATOM 727 N N . PHE A 1 95 ? -9.308 -11.103 -0.100 1.00 88.31 95 PHE A N 1
ATOM 728 C CA . PHE A 1 95 ? -8.855 -12.288 0.635 1.00 88.31 95 PHE A CA 1
ATOM 729 C C . PHE A 1 95 ? -9.299 -12.304 2.108 1.00 88.31 95 PHE A C 1
ATOM 731 O O . PHE A 1 95 ? -8.982 -13.252 2.827 1.00 88.31 95 PHE A O 1
ATOM 738 N N . GLY A 1 96 ? -10.026 -11.281 2.574 1.00 79.38 96 GLY A N 1
ATOM 739 C CA . GLY A 1 96 ? -10.450 -11.160 3.972 1.00 79.38 96 GLY A CA 1
ATOM 740 C C . GLY A 1 96 ? -9.286 -10.990 4.956 1.00 79.38 96 GLY A C 1
ATOM 741 O O . GLY A 1 96 ? -9.417 -11.323 6.137 1.00 79.38 96 GLY A O 1
ATOM 742 N N . ILE A 1 97 ? -8.134 -10.506 4.487 1.00 79.25 97 ILE A N 1
ATOM 743 C CA . ILE A 1 97 ? -6.954 -10.263 5.317 1.00 79.25 97 ILE A CA 1
ATOM 744 C C . ILE A 1 97 ? -7.124 -8.908 6.003 1.00 79.25 97 ILE A C 1
ATOM 746 O O . ILE A 1 97 ? -7.340 -7.882 5.361 1.00 79.25 97 ILE A O 1
ATOM 750 N N . SER A 1 98 ? -7.010 -8.893 7.332 1.00 75.88 98 SER A N 1
ATOM 751 C CA . SER A 1 98 ? -7.131 -7.651 8.092 1.00 75.88 98 SER A CA 1
ATOM 752 C C . SER A 1 98 ? -5.965 -6.707 7.801 1.00 75.88 98 SER A C 1
ATOM 754 O O . SER A 1 98 ? -4.810 -7.125 7.762 1.00 75.88 98 SER A O 1
ATOM 756 N N . SER A 1 99 ? -6.270 -5.416 7.656 1.00 75.69 99 SER A N 1
ATOM 757 C CA . SER A 1 99 ? -5.259 -4.366 7.535 1.00 75.69 99 SER A CA 1
ATOM 758 C C . SER A 1 99 ? -4.596 -4.135 8.894 1.00 75.69 99 SER A C 1
ATOM 760 O O . SER A 1 99 ? -5.081 -3.357 9.717 1.00 75.69 99 SER A O 1
ATOM 762 N N . ASN A 1 100 ? -3.509 -4.853 9.146 1.00 71.69 100 ASN A N 1
ATOM 763 C CA . ASN A 1 100 ? -2.714 -4.782 10.366 1.00 71.69 100 ASN A CA 1
ATOM 764 C C . ASN A 1 100 ? -1.250 -4.437 10.037 1.00 71.69 100 ASN A C 1
ATOM 766 O O . ASN A 1 100 ? -0.872 -4.318 8.873 1.00 71.69 100 ASN A O 1
ATOM 770 N N . ILE A 1 101 ? -0.417 -4.260 11.065 1.00 73.31 101 ILE A N 1
ATOM 771 C CA . ILE A 1 101 ? 0.986 -3.847 10.893 1.00 73.31 101 ILE A CA 1
ATOM 772 C C . ILE A 1 101 ? 1.746 -4.811 9.963 1.00 73.31 101 ILE A C 1
ATOM 774 O O . ILE A 1 101 ? 2.483 -4.353 9.101 1.00 73.31 101 ILE A O 1
ATOM 778 N N . MET A 1 102 ? 1.509 -6.126 10.053 1.00 84.06 102 MET A N 1
ATOM 779 C CA . MET A 1 102 ? 2.183 -7.124 9.212 1.00 84.06 102 MET A CA 1
ATOM 780 C C . MET A 1 102 ? 1.797 -6.990 7.734 1.00 84.06 102 MET A C 1
ATOM 782 O O . MET A 1 102 ? 2.672 -6.980 6.869 1.00 84.06 102 MET A O 1
ATOM 786 N N . SER A 1 103 ? 0.499 -6.859 7.436 1.00 82.69 103 SER A N 1
ATOM 787 C CA . SER A 1 103 ? 0.037 -6.677 6.054 1.00 82.69 103 SER A CA 1
ATOM 788 C C . SER A 1 103 ? 0.515 -5.346 5.477 1.00 82.69 103 SER A C 1
ATOM 790 O O . SER A 1 103 ? 0.873 -5.274 4.304 1.00 82.69 103 SER A O 1
ATOM 792 N N . LEU A 1 104 ? 0.561 -4.297 6.303 1.00 82.06 104 LEU A N 1
ATOM 793 C CA . LEU A 1 104 ? 1.018 -2.985 5.873 1.00 82.06 104 LEU A CA 1
ATOM 794 C C . LEU A 1 104 ? 2.519 -2.960 5.570 1.00 82.06 104 LEU A C 1
ATOM 796 O O . LEU A 1 104 ? 2.912 -2.427 4.536 1.00 82.06 104 LEU A O 1
ATOM 800 N N . THR A 1 105 ? 3.349 -3.581 6.413 1.00 84.00 105 THR A N 1
ATOM 801 C CA . THR A 1 105 ? 4.782 -3.742 6.129 1.00 84.00 105 THR A CA 1
ATOM 802 C C . THR A 1 105 ? 5.003 -4.502 4.818 1.00 84.00 105 THR A C 1
ATOM 804 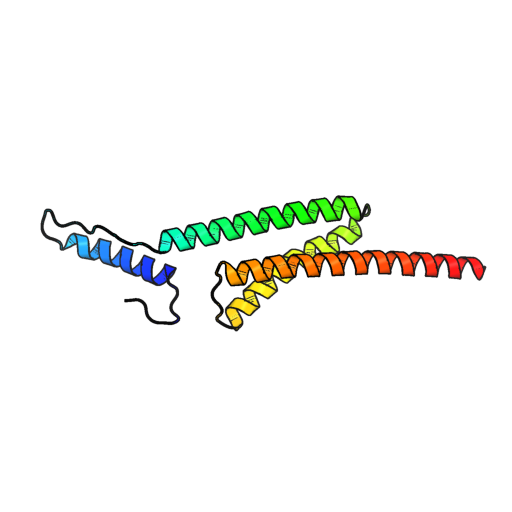O O . THR A 1 105 ? 5.901 -4.154 4.057 1.00 84.00 105 THR A O 1
ATOM 807 N N . GLY A 1 106 ? 4.155 -5.486 4.501 1.00 88.19 106 GLY A N 1
ATOM 808 C CA . GLY A 1 106 ? 4.180 -6.165 3.202 1.00 88.19 106 GLY A CA 1
ATOM 809 C C . GLY A 1 106 ? 3.906 -5.227 2.021 1.00 88.19 106 GLY A C 1
ATOM 810 O O . GLY A 1 106 ? 4.635 -5.268 1.031 1.00 88.19 106 GLY A O 1
ATOM 811 N N . ILE A 1 107 ? 2.905 -4.346 2.136 1.00 86.88 107 ILE A N 1
ATOM 812 C CA . ILE A 1 107 ? 2.618 -3.324 1.115 1.00 86.88 107 ILE A CA 1
ATOM 813 C C . ILE A 1 107 ? 3.805 -2.360 0.968 1.00 86.88 107 ILE A C 1
ATOM 815 O O . ILE A 1 107 ? 4.225 -2.101 -0.156 1.00 86.88 107 ILE A O 1
ATOM 819 N N . ALA A 1 108 ? 4.390 -1.887 2.072 1.00 83.81 108 ALA A N 1
ATOM 820 C CA . ALA A 1 108 ? 5.556 -0.996 2.049 1.00 83.81 108 ALA A CA 1
ATOM 821 C C . ALA A 1 108 ? 6.779 -1.631 1.349 1.00 83.81 108 ALA A C 1
ATOM 823 O O . ALA A 1 108 ? 7.437 -1.003 0.515 1.00 83.81 108 ALA A O 1
ATOM 824 N N . LEU A 1 109 ? 7.051 -2.918 1.605 1.00 88.62 109 LEU A N 1
ATOM 825 C CA . LEU A 1 109 ? 8.103 -3.657 0.896 1.00 88.62 109 LEU A CA 1
ATOM 826 C C . LEU A 1 109 ? 7.800 -3.796 -0.601 1.00 88.62 109 LEU A C 1
ATOM 828 O O . LEU A 1 109 ? 8.691 -3.609 -1.429 1.00 88.62 109 LEU A O 1
ATOM 832 N N . ALA A 1 110 ? 6.548 -4.084 -0.960 1.00 88.88 110 ALA A N 1
ATOM 833 C CA . ALA A 1 110 ? 6.141 -4.203 -2.357 1.00 88.88 110 ALA A CA 1
ATOM 834 C C . ALA A 1 110 ? 6.291 -2.875 -3.117 1.00 88.88 110 ALA A C 1
ATOM 836 O O . ALA A 1 110 ? 6.739 -2.881 -4.262 1.00 88.88 110 ALA A O 1
ATOM 837 N N . ILE A 1 111 ? 5.985 -1.740 -2.477 1.00 85.44 111 ILE A N 1
ATOM 838 C CA . ILE A 1 111 ? 6.195 -0.403 -3.053 1.00 85.44 111 ILE A CA 1
ATOM 839 C C . ILE A 1 111 ? 7.655 -0.221 -3.483 1.00 85.44 111 ILE A C 1
ATOM 841 O O . ILE A 1 111 ? 7.907 0.245 -4.592 1.00 85.44 111 ILE A O 1
ATOM 845 N N . SER A 1 112 ? 8.607 -0.634 -2.641 1.00 83.62 112 SER A N 1
ATOM 846 C CA . SER A 1 112 ? 10.040 -0.514 -2.943 1.00 83.62 112 SER A CA 1
ATOM 847 C C . SER A 1 112 ? 10.427 -1.244 -4.235 1.00 83.62 112 SER A C 1
ATOM 849 O O . SER A 1 112 ? 11.141 -0.687 -5.064 1.00 83.62 112 SER A O 1
ATOM 851 N N . VAL A 1 113 ? 9.908 -2.459 -4.438 1.00 90.25 113 VAL A N 1
ATOM 852 C CA . VAL A 1 113 ? 10.183 -3.266 -5.641 1.00 90.25 113 VAL A CA 1
ATOM 853 C C . VAL A 1 113 ? 9.544 -2.646 -6.886 1.00 90.25 113 VAL A C 1
ATOM 855 O O . VAL A 1 113 ? 10.186 -2.525 -7.923 1.00 90.25 113 VAL A O 1
ATOM 858 N N . VAL A 1 114 ? 8.296 -2.181 -6.775 1.00 88.50 114 VAL A N 1
ATOM 859 C CA . VAL A 1 114 ? 7.563 -1.562 -7.892 1.00 88.50 114 VAL A CA 1
ATOM 860 C C . VAL A 1 114 ? 8.261 -0.299 -8.407 1.00 88.50 114 VAL A C 1
ATOM 862 O O . VAL A 1 114 ? 8.253 -0.031 -9.611 1.00 88.50 114 VAL A O 1
ATOM 865 N N . VAL A 1 115 ? 8.848 0.491 -7.506 1.00 82.69 115 VAL A N 1
ATOM 866 C CA . VAL A 1 115 ? 9.592 1.703 -7.874 1.00 82.69 115 VAL A CA 1
ATOM 867 C C . VAL A 1 115 ? 10.882 1.351 -8.605 1.00 82.69 115 VAL A C 1
ATOM 869 O O . VAL A 1 115 ? 11.160 1.973 -9.629 1.00 82.69 115 VAL A O 1
ATOM 872 N N . ASP A 1 116 ? 11.636 0.362 -8.118 1.00 85.69 116 ASP A N 1
ATOM 873 C CA . ASP A 1 116 ? 12.872 -0.104 -8.761 1.00 85.69 116 ASP A CA 1
ATOM 874 C C . ASP A 1 116 ? 12.603 -0.579 -10.198 1.00 85.69 116 ASP A C 1
ATOM 876 O O . ASP A 1 116 ? 13.196 -0.068 -11.152 1.00 85.69 116 ASP A O 1
ATOM 880 N N . ASP A 1 117 ? 11.588 -1.431 -10.377 1.00 88.56 117 ASP A N 1
ATOM 881 C CA . ASP A 1 117 ? 11.143 -1.898 -11.694 1.00 88.56 117 ASP A CA 1
ATOM 882 C C . ASP A 1 117 ? 10.742 -0.734 -12.617 1.00 88.56 117 ASP A C 1
ATOM 884 O O . ASP A 1 117 ? 11.083 -0.707 -13.806 1.00 88.56 117 ASP A O 1
ATOM 888 N N . GLY A 1 118 ? 10.026 0.256 -12.073 1.00 86.00 118 GLY A N 1
ATOM 889 C CA . GLY A 1 118 ? 9.625 1.455 -12.804 1.00 86.00 118 GLY A CA 1
ATOM 890 C C . GLY A 1 118 ? 10.822 2.276 -13.293 1.00 86.00 118 GLY A C 1
ATOM 891 O O . GLY A 1 118 ? 10.840 2.711 -14.448 1.00 86.00 118 GLY A O 1
ATOM 892 N N . ILE A 1 119 ? 11.840 2.458 -12.448 1.00 84.69 119 ILE A N 1
ATOM 893 C CA . ILE A 1 119 ? 13.067 3.193 -12.789 1.00 84.69 119 ILE A CA 1
ATOM 894 C C . ILE A 1 119 ? 13.846 2.450 -13.880 1.00 84.69 119 ILE A C 1
ATOM 896 O O . ILE A 1 119 ? 14.172 3.050 -14.910 1.00 84.69 119 ILE A O 1
ATOM 900 N N . VAL A 1 120 ? 14.081 1.146 -13.704 1.00 87.06 120 VAL A N 1
ATOM 901 C CA . VAL A 1 120 ? 14.818 0.315 -14.672 1.00 87.06 120 VAL A CA 1
ATOM 902 C C . VAL A 1 120 ? 14.120 0.301 -16.035 1.00 87.06 120 VAL A C 1
ATOM 904 O O . VAL A 1 120 ? 14.777 0.403 -17.075 1.00 87.06 120 VAL A O 1
ATOM 907 N N . MET A 1 121 ? 12.786 0.227 -16.062 1.00 86.75 121 MET A N 1
ATOM 908 C CA . MET A 1 121 ? 12.007 0.256 -17.304 1.00 86.75 121 MET A CA 1
ATOM 909 C C . MET A 1 121 ? 12.141 1.592 -18.045 1.00 86.75 121 MET A C 1
ATOM 911 O O . MET A 1 121 ? 12.319 1.607 -19.271 1.00 86.75 121 MET A O 1
ATOM 915 N N . VAL A 1 122 ? 12.110 2.711 -17.319 1.00 83.25 122 VAL A N 1
ATOM 916 C CA . VAL A 1 122 ? 12.318 4.039 -17.906 1.00 83.25 122 VAL A CA 1
ATOM 917 C C . VAL A 1 122 ? 13.735 4.179 -18.461 1.00 83.25 122 VAL A C 1
ATOM 919 O O . VAL A 1 122 ? 13.897 4.622 -19.601 1.00 83.25 122 VAL A O 1
ATOM 922 N N . GLU A 1 123 ? 14.755 3.776 -17.704 1.00 82.00 123 GLU A N 1
ATOM 923 C CA . GLU A 1 123 ? 16.150 3.833 -18.153 1.00 82.00 123 GLU A CA 1
ATOM 924 C C . GLU A 1 123 ? 16.365 2.966 -19.40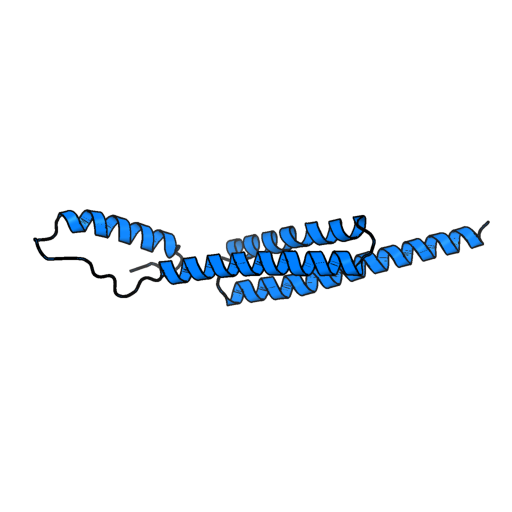2 1.00 82.00 123 GLU A C 1
ATOM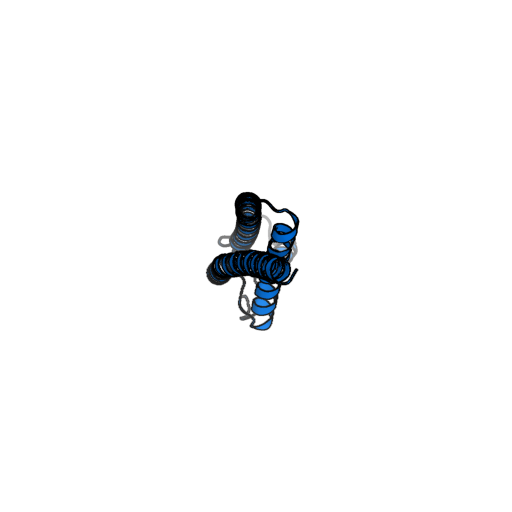 926 O O . GLU A 1 123 ? 16.943 3.412 -20.398 1.00 82.00 123 GLU A O 1
ATOM 931 N N . ASN A 1 124 ? 15.824 1.745 -19.396 1.00 85.69 124 ASN A N 1
ATOM 932 C CA . ASN A 1 124 ? 15.900 0.842 -20.537 1.00 85.69 124 ASN A CA 1
ATOM 933 C C . ASN A 1 124 ? 15.206 1.412 -21.783 1.00 85.69 124 ASN A C 1
ATOM 935 O O . ASN A 1 124 ? 15.710 1.241 -22.897 1.00 85.69 124 ASN A O 1
ATOM 939 N N . SER A 1 125 ? 14.083 2.110 -21.603 1.00 84.50 125 SER A N 1
ATOM 940 C CA . SER A 1 125 ? 13.363 2.782 -22.690 1.00 84.50 125 SER A CA 1
ATOM 941 C C . SER A 1 125 ? 14.182 3.928 -23.289 1.00 84.50 125 SER A C 1
ATOM 943 O O . SER A 1 125 ? 14.260 4.058 -24.513 1.00 84.50 125 SER A O 1
ATOM 945 N N . TYR A 1 126 ? 14.848 4.724 -22.446 1.00 82.50 126 TYR A N 1
ATOM 946 C CA . TYR A 1 126 ? 15.771 5.767 -22.902 1.00 82.50 126 TYR A CA 1
ATOM 947 C C . TYR A 1 126 ? 16.958 5.189 -23.671 1.00 82.50 126 TYR A C 1
ATOM 949 O O . TYR A 1 126 ? 17.285 5.687 -24.752 1.00 82.50 126 TYR A O 1
ATOM 957 N N . ARG A 1 127 ? 17.563 4.113 -23.158 1.00 82.31 127 ARG A N 1
ATOM 958 C CA . ARG A 1 127 ? 18.670 3.417 -23.821 1.00 82.31 127 ARG A CA 1
ATOM 959 C C . ARG A 1 127 ? 18.268 2.928 -25.215 1.00 82.31 127 ARG A C 1
ATOM 961 O O . ARG A 1 127 ? 18.903 3.328 -26.188 1.00 82.31 127 ARG A O 1
ATOM 968 N N . HIS A 1 128 ? 17.160 2.194 -25.336 1.00 84.88 128 HIS A N 1
ATOM 969 C CA . HIS A 1 128 ? 16.664 1.711 -26.634 1.00 84.88 128 HIS A CA 1
ATOM 970 C C . HIS A 1 128 ? 16.360 2.847 -27.620 1.00 84.88 128 HIS A C 1
ATOM 972 O O . HIS A 1 128 ? 16.649 2.727 -28.812 1.00 84.88 128 HIS A O 1
ATOM 978 N N . LEU A 1 129 ? 15.797 3.966 -27.148 1.00 84.12 129 LEU A N 1
ATOM 979 C CA . LEU A 1 129 ? 15.517 5.117 -28.009 1.00 84.12 129 LEU A CA 1
ATOM 980 C C . LEU A 1 129 ? 16.809 5.766 -28.529 1.00 84.12 129 LEU A C 1
ATOM 982 O O . LEU A 1 129 ? 16.882 6.119 -29.708 1.00 84.12 129 LEU A O 1
ATOM 986 N N . SER A 1 130 ? 17.827 5.894 -27.673 1.00 81.50 130 SER A N 1
ATOM 987 C CA . SER A 1 130 ? 19.131 6.450 -28.053 1.00 81.50 130 SER A CA 1
ATOM 988 C C . SER A 1 130 ? 19.877 5.562 -29.060 1.00 81.50 130 SER A C 1
ATOM 990 O O . SER A 1 130 ? 20.368 6.060 -30.075 1.00 81.50 130 SER A O 1
ATOM 992 N N . GLU A 1 131 ? 19.877 4.242 -28.857 1.00 86.00 131 GLU A N 1
ATOM 993 C CA . GLU A 1 131 ? 20.469 3.266 -29.780 1.00 86.00 131 GLU A CA 1
ATOM 994 C C . GLU A 1 131 ? 19.755 3.261 -31.138 1.00 86.00 131 GLU A C 1
ATOM 996 O O . GLU A 1 131 ? 20.406 3.275 -32.187 1.00 86.00 131 GLU A O 1
ATOM 1001 N N . ALA A 1 132 ? 18.418 3.321 -31.145 1.00 83.00 132 ALA A N 1
ATOM 1002 C CA . ALA A 1 132 ? 17.637 3.400 -32.377 1.00 83.00 132 ALA A CA 1
ATOM 1003 C C . ALA A 1 132 ? 17.927 4.686 -33.170 1.00 83.00 132 ALA A C 1
ATOM 1005 O O . ALA A 1 132 ? 18.000 4.644 -34.400 1.00 83.00 132 ALA A O 1
ATOM 1006 N N . GLN A 1 133 ? 18.120 5.824 -32.494 1.00 78.31 133 GLN A N 1
ATOM 1007 C CA . GLN A 1 133 ? 18.514 7.080 -33.141 1.00 78.31 133 GLN A CA 1
ATOM 1008 C C . GLN A 1 133 ? 19.932 7.004 -33.726 1.00 78.31 133 GLN A C 1
ATOM 1010 O O . GLN A 1 133 ? 20.129 7.400 -34.878 1.00 78.31 133 GLN A O 1
ATOM 1015 N N . ALA A 1 134 ? 20.892 6.436 -32.991 1.00 75.31 134 ALA A N 1
ATOM 1016 C CA . ALA A 1 134 ? 22.264 6.250 -33.466 1.00 75.31 134 ALA A CA 1
ATOM 1017 C C . ALA A 1 134 ? 22.332 5.319 -34.692 1.00 75.31 134 ALA A C 1
ATOM 1019 O O . ALA A 1 134 ? 22.968 5.648 -35.695 1.00 75.31 134 ALA A O 1
ATOM 1020 N N . ALA A 1 135 ? 21.598 4.202 -34.667 1.00 73.38 135 ALA A N 1
ATOM 1021 C CA . ALA A 1 135 ? 21.517 3.265 -35.789 1.00 73.38 135 ALA A CA 1
ATOM 1022 C C . ALA A 1 135 ? 20.857 3.883 -37.036 1.00 73.38 135 ALA A C 1
ATOM 1024 O O . ALA A 1 135 ? 21.227 3.555 -38.166 1.00 73.38 135 ALA A O 1
ATOM 1025 N N . LYS A 1 136 ? 19.889 4.792 -36.852 1.00 70.31 136 LYS A N 1
ATOM 1026 C CA . LYS A 1 136 ? 19.238 5.510 -37.958 1.00 70.31 136 LYS A CA 1
ATOM 1027 C C . LYS A 1 136 ? 20.168 6.541 -38.602 1.00 70.31 136 LYS A C 1
ATOM 1029 O O . LYS A 1 136 ? 20.103 6.713 -39.813 1.00 70.31 136 LYS A O 1
ATOM 1034 N N . SER A 1 137 ? 21.050 7.169 -37.821 1.00 60.50 137 SER A N 1
ATOM 1035 C CA . SER A 1 137 ? 22.026 8.148 -38.317 1.00 60.50 137 SER A CA 1
ATOM 1036 C C . SER A 1 137 ? 23.191 7.520 -39.094 1.00 60.50 137 SER A C 1
ATOM 1038 O O . SER A 1 137 ? 23.810 8.215 -39.884 1.00 60.50 137 SER A O 1
ATOM 1040 N N . TYR A 1 138 ? 23.481 6.227 -38.900 1.00 59.06 138 TYR A N 1
ATOM 1041 C CA . TYR A 1 138 ? 24.493 5.481 -39.670 1.00 59.06 138 TYR A CA 1
ATOM 1042 C C . TYR A 1 138 ? 23.988 5.001 -41.047 1.00 59.06 138 TYR A C 1
ATOM 1044 O O . TYR A 1 138 ? 24.774 4.599 -41.899 1.00 59.06 138 TYR A O 1
ATOM 1052 N N . LYS A 1 139 ? 22.666 5.016 -41.271 1.00 52.94 139 LYS A N 1
ATOM 1053 C CA . LYS A 1 139 ? 22.030 4.610 -42.537 1.00 52.94 139 LYS A CA 1
ATOM 1054 C C . LYS A 1 139 ? 21.732 5.777 -43.497 1.00 52.94 139 LYS A C 1
ATOM 1056 O O . LYS A 1 139 ? 21.082 5.538 -44.515 1.00 52.94 139 LYS A O 1
ATOM 1061 N N . VAL A 1 140 ? 22.171 6.998 -43.179 1.00 48.72 140 VAL A N 1
ATOM 1062 C CA . VAL A 1 140 ? 22.083 8.205 -44.030 1.00 48.72 140 VAL A CA 1
ATOM 1063 C C . VAL A 1 140 ? 23.490 8.609 -44.439 1.00 48.72 140 VAL A C 1
ATOM 1065 O O . VAL A 1 140 ? 23.665 8.956 -45.625 1.00 48.72 140 VAL A O 1
#

Sequence (140 aa):
VMRYNENADKVIAAVKTKMTEVQKGLPEGVTFKTSYDRSTLIAEAIASVKGTLIEEMIAVSIIVLIFLFHWRSAVVILIQLPISVAIGFILLDAFGISSNIMSLTGIALAISVVVDDGIVMVENSYRHLSEAQAAKSYKV

Secondary structure (DSSP, 8-state):
-PPTTS-HHHHHHHHHHHHHHHHTTSPTT-----S--SHHHHHHHHHHHHHHHHHHHHHHHHHHHHHH--HHHHHHHHHHHHHHHHHHHHHHHHTT----HHHHHHHHHHHHHHHHHHHHHHHHHHHHHHHHHHHHHTT-

Radius of gyration: 25.02 Å; chains: 1; bounding box: 56×29×86 Å